Protein AF-A0A940R6U9-F1 (afdb_monomer_lite)

Secondary structure (DSSP, 8-state):
-EEEEE--TT--EEEEEEEE--TT-GGGTS-PEEEEEEE-SS-SS-GGG-EEEEEEEE-----TTPEEEEEEEEEE--SEEEEEEE----SSS---S-EESSS-STTEEEEE-S-GGGGTT-GGGSSEEEETT-TTT-SS--EESEEEEEE---

Foldseek 3Di:
DWFKDFQDAFFQWWWKKKFAFAPQACLVPAHWKKKFKWADPPLPLDCQQTATQWIDTDRDPHHDPDIDMDTIDGTGYHTMMIIDIDDDDPDDPGDGGDFDLVAFQSRPKDADANDCVVCRNGSNPGPDMDTQRPVVPHPRRGHGRMDTGGGHDD

Structure (mmCIF, N/CA/C/O backbone):
data_AF-A0A940R6U9-F1
#
_entry.id   AF-A0A940R6U9-F1
#
loop_
_atom_site.group_PDB
_atom_site.id
_atom_site.type_symbol
_atom_site.label_atom_id
_atom_site.label_alt_id
_atom_site.label_comp_id
_atom_site.label_asym_id
_atom_site.label_entity_id
_atom_site.label_seq_id
_atom_site.pdbx_PDB_ins_code
_atom_site.Cartn_x
_atom_site.Cartn_y
_atom_site.Cartn_z
_atom_site.occupancy
_atom_site.B_iso_or_equiv
_atom_site.auth_seq_id
_atom_site.auth_comp_id
_atom_site.auth_asym_id
_atom_site.auth_atom_id
_atom_site.pdbx_PDB_model_num
ATOM 1 N N . MET A 1 1 ? 3.685 -1.203 -3.894 1.00 91.50 1 MET A N 1
ATOM 2 C CA . MET A 1 1 ? 4.539 -1.563 -2.735 1.00 91.50 1 MET A CA 1
ATOM 3 C C . MET A 1 1 ? 3.822 -1.174 -1.463 1.00 91.50 1 MET A C 1
ATOM 5 O O . MET A 1 1 ? 3.008 -0.258 -1.511 1.00 91.50 1 MET A O 1
ATOM 9 N N . GLY A 1 2 ? 4.123 -1.825 -0.349 1.00 95.69 2 GLY A N 1
ATOM 10 C CA . GLY A 1 2 ? 3.448 -1.544 0.908 1.00 95.69 2 GLY A CA 1
ATOM 11 C C . GLY A 1 2 ? 3.923 -2.425 2.050 1.00 95.69 2 GLY A C 1
ATOM 12 O O . GLY A 1 2 ? 4.811 -3.261 1.873 1.00 95.69 2 GLY A O 1
ATOM 13 N N . ASN A 1 3 ? 3.297 -2.232 3.201 1.00 97.81 3 ASN A N 1
ATOM 14 C CA . ASN A 1 3 ? 3.535 -2.999 4.410 1.00 97.81 3 ASN A CA 1
ATOM 15 C C . ASN A 1 3 ? 2.242 -3.636 4.899 1.00 97.81 3 ASN A C 1
ATOM 17 O O . ASN A 1 3 ? 1.163 -3.054 4.788 1.00 97.81 3 ASN A O 1
ATOM 21 N N . TYR A 1 4 ? 2.395 -4.808 5.492 1.00 98.19 4 TYR A N 1
ATOM 22 C CA . TYR A 1 4 ? 1.365 -5.507 6.225 1.00 98.19 4 TYR A CA 1
ATOM 23 C C . TYR A 1 4 ? 1.353 -5.060 7.692 1.00 98.19 4 TYR A C 1
ATOM 25 O O . TYR A 1 4 ? 2.406 -4.905 8.322 1.00 98.19 4 TYR A O 1
ATOM 33 N N . TYR A 1 5 ? 0.159 -4.893 8.246 1.00 97.56 5 TYR A N 1
ATOM 34 C CA . TYR A 1 5 ? -0.097 -4.478 9.617 1.00 97.56 5 TYR A CA 1
ATOM 35 C C . TYR A 1 5 ? -1.151 -5.377 10.259 1.00 97.56 5 TYR A C 1
ATOM 37 O O . TYR A 1 5 ? -1.964 -5.999 9.584 1.00 97.56 5 TYR A O 1
ATOM 45 N N . LEU A 1 6 ? -1.143 -5.399 11.590 1.00 96.31 6 LEU A N 1
ATOM 46 C CA . LEU A 1 6 ? -2.235 -5.948 12.383 1.00 96.31 6 LEU A CA 1
ATOM 47 C C . LEU A 1 6 ? -2.980 -4.798 13.048 1.00 96.31 6 LEU A C 1
ATOM 49 O O . LEU A 1 6 ? -2.346 -3.950 13.687 1.00 96.31 6 LEU A O 1
ATOM 53 N N . ALA A 1 7 ? -4.303 -4.796 12.936 1.00 94.50 7 ALA A N 1
ATOM 54 C CA . ALA A 1 7 ? -5.171 -3.868 13.637 1.00 94.50 7 ALA A CA 1
ATOM 55 C C . ALA A 1 7 ? -4.890 -3.956 15.141 1.00 94.50 7 ALA A C 1
ATOM 57 O O . ALA A 1 7 ? -4.805 -5.041 15.718 1.00 94.50 7 ALA A O 1
ATOM 58 N N . GLN A 1 8 ? -4.688 -2.800 15.766 1.00 92.25 8 GLN A N 1
ATOM 59 C CA . GLN A 1 8 ? -4.454 -2.694 17.202 1.00 92.25 8 GLN A CA 1
ATOM 60 C C . GLN A 1 8 ? -5.688 -2.082 17.867 1.00 92.25 8 GLN A C 1
ATOM 62 O O . GLN A 1 8 ? -6.321 -1.221 17.248 1.00 92.25 8 GLN A O 1
ATOM 67 N N . PRO A 1 9 ? -5.990 -2.452 19.125 1.00 92.50 9 PRO A N 1
ATOM 68 C CA . PRO A 1 9 ? -7.004 -1.769 19.914 1.00 92.50 9 PRO A CA 1
ATOM 69 C C . PRO A 1 9 ? -6.817 -0.246 19.888 1.00 92.50 9 PRO A C 1
ATOM 71 O O . PRO A 1 9 ? -5.746 0.255 20.238 1.00 92.50 9 PRO A O 1
ATOM 74 N N . GLY A 1 10 ? -7.849 0.489 19.476 1.00 91.50 10 GLY A N 1
ATOM 75 C CA . GLY A 1 10 ? -7.815 1.949 19.352 1.00 91.50 10 GLY A CA 1
ATOM 76 C C . GLY A 1 10 ? -7.262 2.486 18.024 1.00 91.50 10 GLY A C 1
ATOM 77 O O . GLY A 1 10 ? -7.052 3.695 17.903 1.00 91.50 10 GLY A O 1
ATOM 78 N N . GLY A 1 11 ? -7.020 1.619 17.040 1.00 92.62 11 GLY A N 1
ATOM 79 C CA . GLY A 1 11 ? -6.543 1.967 15.699 1.00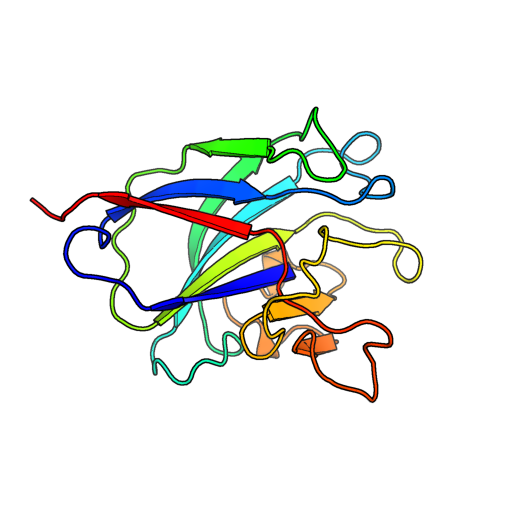 92.62 11 GLY A CA 1
ATOM 80 C C . GLY A 1 11 ? -7.326 1.294 14.571 1.00 92.62 11 GLY A C 1
ATOM 81 O O . GLY A 1 11 ? -6.804 1.173 13.465 1.00 92.62 11 GLY A O 1
ATOM 82 N N . GLU A 1 12 ? -8.545 0.830 14.841 1.00 95.62 12 GLU A N 1
ATOM 83 C CA . GLU A 1 12 ? -9.356 0.038 13.914 1.00 95.62 12 GLU A CA 1
ATOM 84 C C . GLU A 1 12 ? -9.922 0.872 12.759 1.00 95.62 12 GLU A C 1
ATOM 86 O O . GLU A 1 12 ? -10.226 0.326 11.704 1.00 95.62 12 GLU A O 1
ATOM 91 N N . ILE A 1 13 ? -10.057 2.190 12.916 1.00 97.50 13 ILE A N 1
ATOM 92 C CA . ILE A 1 13 ? -10.511 3.078 11.840 1.00 97.50 13 ILE A CA 1
ATOM 93 C C . ILE A 1 13 ? -9.312 3.803 11.241 1.00 97.50 13 ILE A C 1
ATOM 95 O O . ILE A 1 13 ? -8.841 4.792 11.802 1.00 97.50 13 ILE A O 1
ATOM 99 N N . VAL A 1 14 ? -8.826 3.349 10.086 1.00 98.12 14 VAL A N 1
ATOM 100 C CA . VAL A 1 14 ? -7.741 4.018 9.357 1.00 98.12 14 VAL A CA 1
ATOM 101 C C . VAL A 1 14 ? -8.286 5.260 8.658 1.00 98.12 14 VAL A C 1
ATOM 103 O O . VAL A 1 14 ? -9.306 5.216 7.974 1.00 98.12 14 VAL A O 1
ATOM 106 N N . THR A 1 15 ? -7.591 6.382 8.828 1.00 97.75 15 THR A N 1
ATOM 107 C CA . THR A 1 15 ? -7.998 7.693 8.285 1.00 97.75 15 THR A CA 1
ATOM 108 C C . THR A 1 15 ? -6.922 8.345 7.430 1.00 97.75 15 THR A C 1
ATOM 110 O O . THR A 1 15 ? -7.203 9.277 6.681 1.00 97.75 15 THR A O 1
ATOM 113 N N . LYS A 1 16 ? -5.678 7.866 7.520 1.00 98.19 16 LYS A N 1
ATOM 114 C CA . LYS A 1 16 ? -4.543 8.472 6.827 1.00 98.19 16 LYS A CA 1
ATOM 115 C C . LYS A 1 16 ? -3.480 7.449 6.492 1.00 98.19 16 LYS A C 1
ATOM 117 O O . LYS A 1 16 ? -3.142 6.599 7.318 1.00 98.19 16 LYS A O 1
ATOM 122 N N . ILE A 1 17 ? -2.921 7.591 5.298 1.00 98.31 17 ILE A N 1
ATOM 123 C CA . ILE A 1 17 ? -1.777 6.819 4.820 1.00 98.31 17 ILE A CA 1
ATOM 124 C C . ILE A 1 17 ? -0.620 7.788 4.596 1.00 98.31 17 ILE A C 1
ATOM 126 O O . ILE A 1 17 ? -0.801 8.857 4.010 1.00 98.31 17 ILE A O 1
ATOM 130 N N . SER A 1 18 ? 0.573 7.410 5.047 1.00 96.69 18 SER A N 1
ATOM 131 C CA . SER A 1 18 ? 1.797 8.185 4.849 1.00 96.69 18 SER A CA 1
ATOM 132 C C . SER A 1 18 ? 2.888 7.309 4.248 1.00 96.69 18 SER A C 1
ATOM 134 O O . SER A 1 18 ? 3.143 6.214 4.747 1.00 96.69 18 SER A O 1
ATOM 136 N N . ILE A 1 19 ? 3.566 7.791 3.206 1.00 94.12 19 ILE A N 1
ATOM 137 C CA . ILE A 1 19 ? 4.638 7.057 2.518 1.00 94.12 19 ILE A CA 1
ATOM 138 C C . ILE A 1 19 ? 5.808 7.993 2.227 1.00 94.12 19 ILE A C 1
ATOM 140 O O . ILE A 1 19 ? 5.610 9.116 1.763 1.00 94.12 19 ILE A O 1
ATOM 144 N N . ALA A 1 20 ? 7.028 7.519 2.478 1.00 91.94 20 ALA A N 1
ATOM 145 C CA . ALA A 1 20 ? 8.252 8.191 2.060 1.00 91.94 20 ALA A CA 1
ATOM 146 C C . ALA A 1 20 ? 8.733 7.613 0.716 1.00 91.94 20 ALA A C 1
ATOM 148 O O . ALA A 1 20 ? 9.092 6.432 0.608 1.00 91.94 20 ALA A O 1
ATOM 149 N N . PHE A 1 21 ? 8.702 8.433 -0.335 1.00 86.44 21 PHE A N 1
ATOM 150 C CA . PHE A 1 21 ? 9.016 8.007 -1.700 1.00 86.44 21 PHE A CA 1
ATOM 151 C C . PHE A 1 21 ? 10.505 8.163 -2.025 1.00 86.44 21 PHE A C 1
ATOM 153 O O . PHE A 1 21 ? 11.174 9.105 -1.595 1.00 86.44 21 PHE A O 1
ATOM 160 N N . GLY A 1 22 ? 11.044 7.228 -2.813 1.00 78.69 22 GLY A N 1
ATOM 161 C CA . GLY A 1 22 ? 12.409 7.333 -3.323 1.00 78.69 22 GLY A CA 1
ATOM 162 C C . GLY A 1 22 ? 12.581 8.534 -4.268 1.00 78.69 22 GLY A C 1
ATOM 163 O O . GLY A 1 22 ? 11.618 8.952 -4.906 1.00 78.69 22 GLY A O 1
ATOM 164 N N . PRO A 1 23 ? 13.802 9.076 -4.422 1.00 69.50 23 PRO A N 1
ATOM 165 C CA . PRO A 1 23 ? 14.051 10.236 -5.287 1.00 69.50 23 PRO A CA 1
ATOM 166 C C . PRO A 1 23 ? 13.806 9.948 -6.775 1.00 69.50 23 PRO A C 1
ATOM 168 O O . PRO A 1 23 ? 13.635 10.874 -7.559 1.00 69.50 23 PRO A O 1
ATOM 171 N N . THR A 1 24 ? 13.796 8.673 -7.170 1.00 66.12 24 THR A N 1
ATOM 172 C CA . THR A 1 24 ? 13.487 8.236 -8.535 1.00 66.12 24 THR A CA 1
ATOM 173 C C . THR A 1 24 ? 12.015 7.878 -8.718 1.00 66.12 24 THR A C 1
ATOM 175 O O . THR A 1 24 ? 11.654 7.351 -9.760 1.00 66.12 24 THR A O 1
ATOM 178 N N . PHE A 1 25 ? 11.150 8.137 -7.728 1.00 68.50 25 PHE A N 1
ATOM 179 C CA . PHE A 1 25 ? 9.740 7.791 -7.846 1.00 68.50 25 PHE A CA 1
ATOM 180 C C . PHE A 1 25 ? 9.033 8.712 -8.868 1.00 68.50 25 PHE A C 1
ATOM 182 O O . PHE A 1 25 ? 8.941 9.918 -8.626 1.00 68.50 25 PHE A O 1
ATOM 189 N N . PRO A 1 26 ? 8.493 8.194 -9.990 1.00 58.88 26 PRO A N 1
ATOM 190 C CA . PRO A 1 26 ? 8.064 8.982 -11.159 1.00 58.88 26 PRO A CA 1
ATOM 191 C C . PRO A 1 26 ? 6.849 9.896 -10.976 1.00 58.88 26 PRO A C 1
ATOM 193 O O . PRO A 1 26 ? 6.412 10.525 -11.941 1.00 58.88 26 PRO A O 1
ATOM 196 N N . SER A 1 27 ? 6.281 9.987 -9.771 1.00 58.62 27 SER A N 1
ATOM 197 C CA . SER A 1 27 ? 5.014 10.689 -9.510 1.00 58.62 27 SER A CA 1
ATOM 198 C C . SER A 1 27 ? 5.009 12.192 -9.831 1.00 58.62 27 SER A C 1
ATOM 200 O O . SER A 1 27 ? 3.947 12.805 -9.869 1.00 58.62 27 SER A O 1
ATOM 202 N N . LEU A 1 28 ? 6.171 12.787 -10.125 1.00 52.47 28 LEU A N 1
ATOM 203 C CA . LEU A 1 28 ? 6.274 14.171 -10.602 1.00 52.47 28 LEU A CA 1
ATOM 204 C C . LEU A 1 28 ? 6.127 14.309 -12.129 1.00 52.47 28 LEU A C 1
ATOM 206 O O . LEU A 1 28 ? 5.750 15.379 -12.597 1.00 52.47 28 LEU A O 1
ATOM 210 N N . ALA A 1 29 ? 6.402 13.255 -12.906 1.00 56.25 29 ALA A N 1
ATOM 211 C CA . ALA A 1 29 ? 6.357 13.289 -14.372 1.00 56.25 29 ALA A CA 1
ATOM 212 C C . ALA A 1 29 ? 5.136 12.557 -14.960 1.00 56.25 29 ALA A C 1
ATOM 214 O O . ALA A 1 29 ? 4.625 12.971 -15.998 1.00 56.25 29 ALA A O 1
ATOM 215 N N . ASN A 1 30 ? 4.642 11.510 -14.285 1.00 61.72 30 ASN A N 1
ATOM 216 C CA . ASN A 1 30 ? 3.690 10.549 -14.866 1.00 61.72 30 ASN A CA 1
ATOM 217 C C . ASN A 1 30 ? 2.303 10.512 -14.191 1.00 61.72 30 ASN A C 1
ATOM 219 O O . ASN A 1 30 ? 1.510 9.607 -14.458 1.00 61.72 30 ASN A O 1
ATOM 223 N N . GLY A 1 31 ? 1.978 11.504 -13.356 1.00 67.50 31 GLY A N 1
ATOM 224 C CA . GLY A 1 31 ? 0.649 11.657 -12.753 1.00 67.50 31 GLY A CA 1
ATOM 225 C C . GLY A 1 31 ? 0.513 11.076 -11.337 1.00 67.50 31 GLY A C 1
ATOM 226 O O . GLY A 1 31 ? 1.516 10.749 -10.698 1.00 67.50 31 GLY A O 1
ATOM 227 N N . PRO A 1 32 ? -0.724 11.006 -10.812 1.00 83.12 32 PRO A N 1
ATOM 228 C CA . PRO A 1 32 ? -0.971 10.700 -9.411 1.00 83.12 32 PRO A CA 1
ATOM 229 C C . PRO A 1 32 ? -0.582 9.267 -9.044 1.00 83.12 32 PRO A C 1
ATOM 231 O O . PRO A 1 32 ? -0.686 8.326 -9.833 1.00 83.12 32 PRO A O 1
ATOM 234 N N . VAL A 1 33 ? -0.195 9.111 -7.787 1.00 88.19 33 VAL A N 1
ATOM 235 C CA . VAL A 1 33 ? 0.007 7.836 -7.105 1.00 88.19 33 VAL A CA 1
ATOM 236 C C . VAL A 1 33 ? -1.321 7.419 -6.504 1.00 88.19 33 VAL A C 1
ATOM 238 O O . VAL A 1 33 ? -2.019 8.255 -5.933 1.00 88.19 33 VAL A O 1
ATOM 241 N N . THR A 1 34 ? -1.666 6.138 -6.593 1.00 92.75 34 THR A N 1
ATOM 242 C CA . THR A 1 34 ? -2.828 5.619 -5.864 1.00 92.75 34 THR A CA 1
ATOM 243 C C . THR A 1 34 ? -2.357 4.978 -4.570 1.00 92.75 34 THR A C 1
ATOM 245 O O . THR A 1 34 ? -1.486 4.112 -4.590 1.00 92.75 34 THR A O 1
ATOM 248 N N . PHE A 1 35 ? -2.902 5.438 -3.453 1.00 95.69 35 PHE A N 1
ATOM 249 C CA . PHE A 1 35 ? -2.713 4.878 -2.124 1.00 95.69 35 PHE A CA 1
ATOM 250 C C . PHE A 1 35 ? -3.831 3.884 -1.870 1.00 95.69 35 PHE A C 1
ATOM 252 O O . PHE A 1 35 ? -4.986 4.163 -2.192 1.00 95.69 35 PHE A O 1
ATOM 259 N N . TRP A 1 36 ? -3.478 2.745 -1.294 1.00 97.62 36 TRP A N 1
ATOM 260 C CA . TRP A 1 36 ? -4.375 1.617 -1.131 1.00 97.62 36 TRP A CA 1
ATOM 261 C C . TRP A 1 36 ? -4.383 1.141 0.312 1.00 97.62 36 TRP A C 1
ATOM 263 O O . TRP A 1 36 ? -3.331 1.043 0.951 1.00 97.62 36 TRP A O 1
ATOM 273 N N . LEU A 1 37 ? -5.581 0.814 0.781 1.00 98.44 37 LEU A N 1
ATOM 274 C CA . LEU A 1 37 ? -5.830 0.057 1.993 1.00 98.44 37 LEU A CA 1
ATOM 275 C C . LEU A 1 37 ? -6.530 -1.237 1.585 1.00 98.44 37 LEU A C 1
ATOM 277 O O . LEU A 1 37 ? -7.607 -1.186 0.987 1.00 98.44 37 LEU A O 1
ATOM 281 N N . LEU A 1 38 ? -5.896 -2.369 1.870 1.00 98.56 38 LEU A N 1
ATOM 282 C CA . LEU A 1 38 ? -6.392 -3.700 1.544 1.00 98.56 38 LEU A CA 1
ATOM 283 C C . LEU A 1 38 ? -6.650 -4.481 2.830 1.00 98.56 38 LEU A C 1
ATOM 285 O O . LEU A 1 38 ? -5.843 -4.420 3.756 1.00 98.56 38 LEU A O 1
ATOM 289 N N . GLN A 1 39 ? -7.740 -5.236 2.863 1.00 98.31 39 GLN A N 1
ATOM 290 C CA . GLN A 1 39 ? -8.063 -6.169 3.937 1.00 98.31 39 GLN A CA 1
ATOM 291 C C . GLN A 1 39 ? -7.558 -7.559 3.554 1.00 98.31 39 GLN A C 1
ATOM 293 O O . GLN A 1 39 ? -7.855 -8.032 2.458 1.00 98.31 39 GLN A O 1
ATOM 298 N N . ASP A 1 40 ? 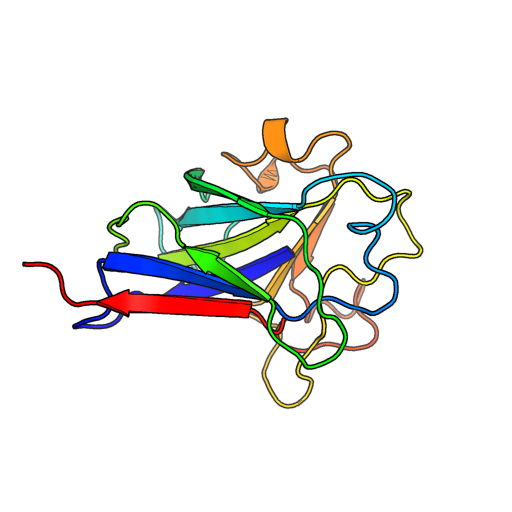-6.812 -8.199 4.450 1.00 98.00 40 ASP A N 1
ATOM 299 C CA . ASP A 1 40 ? -6.458 -9.612 4.321 1.00 98.00 40 ASP A CA 1
ATOM 300 C C . ASP A 1 40 ? -7.551 -10.451 5.019 1.00 98.00 40 ASP A C 1
ATOM 302 O O . ASP A 1 40 ? -7.856 -10.190 6.190 1.00 98.00 40 ASP A O 1
ATOM 306 N N . PRO A 1 41 ? -8.215 -11.383 4.309 1.00 96.62 41 PRO A N 1
ATOM 307 C CA . PRO A 1 41 ? -9.284 -12.198 4.875 1.00 96.62 41 PRO A CA 1
ATOM 308 C C . PRO A 1 41 ? -8.823 -13.356 5.777 1.00 96.62 41 PRO A C 1
ATOM 310 O O . PRO A 1 41 ? -9.657 -13.839 6.546 1.00 96.62 41 PRO A O 1
ATOM 313 N N . ASP A 1 42 ? -7.581 -13.842 5.678 1.00 96.25 42 ASP A N 1
ATOM 314 C CA . ASP A 1 42 ? -7.093 -14.987 6.475 1.00 96.25 42 ASP A CA 1
ATOM 315 C C . ASP A 1 42 ? -5.960 -14.651 7.457 1.00 96.25 42 ASP A C 1
ATOM 317 O O . ASP A 1 42 ? -5.623 -15.476 8.310 1.00 96.25 42 ASP A O 1
ATOM 321 N N . GLU A 1 43 ? -5.498 -13.401 7.436 1.00 95.44 43 GLU A N 1
ATOM 322 C CA . GLU A 1 43 ? -4.625 -12.790 8.439 1.00 95.44 43 GLU A CA 1
ATOM 323 C C . GLU A 1 43 ? -3.244 -13.465 8.560 1.00 95.44 43 GLU A C 1
ATOM 325 O O . GLU A 1 43 ? -2.630 -13.473 9.635 1.00 95.44 43 GLU A O 1
ATOM 330 N N . ASP A 1 44 ? -2.725 -14.025 7.468 1.00 95.44 44 ASP A N 1
ATOM 331 C CA . ASP A 1 44 ? -1.541 -14.892 7.464 1.00 95.44 44 ASP A CA 1
ATOM 332 C C . ASP A 1 44 ? -0.203 -14.150 7.229 1.00 95.44 44 ASP A C 1
ATOM 334 O O . ASP A 1 44 ? 0.858 -14.776 7.129 1.00 95.44 44 ASP A O 1
ATOM 338 N N . PHE A 1 45 ? -0.236 -12.809 7.235 1.00 96.00 45 PHE A N 1
ATOM 339 C CA . PHE A 1 45 ? 0.875 -11.900 6.894 1.00 96.00 45 PHE A CA 1
ATOM 340 C C . PHE A 1 45 ? 1.266 -11.899 5.408 1.00 96.00 45 PHE A C 1
ATOM 342 O O . PHE A 1 45 ? 2.316 -11.344 5.043 1.00 96.00 45 PHE A O 1
ATOM 349 N N . ASP A 1 46 ? 0.420 -12.460 4.548 1.00 96.75 46 ASP A N 1
ATOM 350 C CA . ASP A 1 46 ? 0.600 -12.525 3.112 1.00 96.75 46 ASP A CA 1
ATOM 351 C C . ASP A 1 46 ? -0.514 -11.764 2.374 1.00 96.75 46 ASP A C 1
ATOM 353 O O . ASP A 1 46 ? -1.625 -12.247 2.204 1.00 96.75 46 ASP A O 1
ATOM 357 N N . PRO A 1 47 ? -0.236 -10.571 1.825 1.00 97.44 47 PRO A N 1
ATOM 358 C CA . PRO A 1 47 ? -1.262 -9.761 1.184 1.00 97.44 47 PRO A CA 1
ATOM 359 C C . PRO A 1 47 ? -1.688 -10.295 -0.192 1.00 97.44 47 PRO A C 1
ATOM 361 O O . PRO A 1 47 ? -2.382 -9.587 -0.917 1.00 97.44 47 PRO A O 1
ATOM 364 N N . ARG A 1 48 ? -1.243 -11.483 -0.624 1.00 97.44 48 ARG A N 1
ATOM 365 C CA . ARG A 1 48 ? -1.531 -12.014 -1.966 1.00 97.44 48 ARG A CA 1
ATOM 366 C C . ARG A 1 48 ? -3.015 -12.293 -2.209 1.00 97.44 48 ARG A C 1
ATOM 368 O O . ARG A 1 48 ? -3.433 -12.208 -3.353 1.00 97.44 48 ARG A O 1
ATOM 375 N N . ASN A 1 49 ? -3.798 -12.573 -1.174 1.00 97.00 49 ASN A N 1
ATOM 376 C CA . ASN A 1 49 ? -5.256 -12.752 -1.233 1.00 97.00 49 ASN A CA 1
ATOM 377 C C . ASN A 1 49 ? -6.041 -11.503 -0.760 1.00 97.00 49 ASN A C 1
ATOM 379 O O . ASN A 1 49 ? -7.270 -11.553 -0.661 1.00 97.00 49 ASN A O 1
ATOM 383 N N . ALA A 1 50 ? -5.346 -10.414 -0.411 1.00 98.12 50 ALA A N 1
ATOM 384 C CA . ALA A 1 50 ? -5.959 -9.229 0.174 1.00 98.12 50 ALA A CA 1
ATOM 385 C C . ALA A 1 50 ? -6.702 -8.410 -0.889 1.00 98.12 50 ALA A C 1
ATOM 387 O O . ALA A 1 50 ? -6.270 -8.341 -2.036 1.00 98.12 50 ALA A O 1
ATOM 388 N N . TYR A 1 51 ? -7.783 -7.733 -0.504 1.00 98.12 51 TYR A N 1
ATOM 389 C CA . TYR A 1 51 ? -8.628 -6.968 -1.430 1.00 98.12 51 TYR A CA 1
ATOM 390 C C . TYR A 1 51 ? -8.780 -5.509 -1.010 1.00 98.12 51 TYR A C 1
ATOM 392 O O . TYR A 1 51 ? -8.728 -5.191 0.180 1.00 98.12 51 TYR A O 1
ATOM 400 N N . ALA A 1 52 ? -8.969 -4.597 -1.968 1.00 98.12 52 ALA A N 1
ATOM 401 C CA . ALA A 1 52 ? -9.019 -3.170 -1.675 1.00 98.12 52 ALA A CA 1
ATOM 402 C C . ALA A 1 52 ? -10.320 -2.788 -0.952 1.00 98.12 52 ALA A C 1
ATOM 404 O O . ALA A 1 52 ? -11.426 -3.064 -1.411 1.00 98.12 52 ALA A O 1
ATOM 405 N N . ILE A 1 53 ? -10.185 -2.084 0.172 1.00 98.19 53 ILE A N 1
ATOM 406 C CA . ILE A 1 53 ? -11.306 -1.550 0.966 1.00 98.19 53 ILE A CA 1
ATOM 407 C C . ILE A 1 53 ? -11.341 -0.020 0.974 1.00 98.19 53 ILE A C 1
ATOM 409 O O . ILE A 1 53 ? -12.396 0.569 1.198 1.00 98.19 53 ILE A O 1
ATOM 413 N N . ALA A 1 54 ? -10.217 0.636 0.675 1.00 98.00 54 ALA A N 1
ATOM 414 C CA . ALA A 1 54 ? -10.179 2.064 0.390 1.00 98.00 54 ALA A CA 1
ATOM 415 C C . ALA A 1 54 ? -9.026 2.421 -0.548 1.00 98.00 54 ALA A C 1
ATOM 417 O O . ALA A 1 54 ? -7.980 1.766 -0.575 1.00 98.00 54 ALA A O 1
ATOM 418 N N . SER A 1 55 ? -9.206 3.507 -1.297 1.00 97.19 55 SER A N 1
ATOM 419 C CA . SER A 1 55 ? -8.133 4.109 -2.076 1.00 97.19 55 SER A CA 1
ATOM 420 C C . SER A 1 55 ? -8.297 5.616 -2.201 1.00 97.19 55 SER A C 1
ATOM 422 O O . SER A 1 55 ? -9.401 6.155 -2.114 1.00 97.19 55 SER A O 1
ATOM 424 N N . VAL A 1 56 ? -7.176 6.302 -2.400 1.00 96.38 56 VAL A N 1
ATOM 425 C CA . VAL A 1 56 ? -7.149 7.728 -2.729 1.00 96.38 56 VAL A CA 1
ATOM 426 C C . VAL A 1 56 ? -5.976 8.005 -3.655 1.00 96.38 56 VAL A C 1
ATOM 428 O O . VAL A 1 56 ? -4.930 7.365 -3.561 1.00 96.38 56 VAL A O 1
ATOM 431 N N . GLN A 1 57 ? -6.137 8.963 -4.558 1.00 93.81 57 GLN A N 1
ATOM 432 C CA . GLN A 1 57 ? -5.040 9.443 -5.385 1.00 93.81 57 GLN A CA 1
ATOM 433 C C . GLN A 1 57 ? -4.382 10.669 -4.758 1.00 93.81 57 GLN A C 1
ATOM 435 O O . GLN A 1 57 ? -5.057 11.546 -4.224 1.00 93.81 57 GLN A O 1
ATOM 440 N N . GLY A 1 58 ? -3.059 10.748 -4.859 1.00 90.56 58 GLY A N 1
ATOM 441 C CA . GLY A 1 58 ? -2.286 11.904 -4.426 1.00 90.56 58 GLY A CA 1
ATOM 442 C C . GLY A 1 58 ? -1.060 12.108 -5.302 1.00 90.56 58 GLY A C 1
ATOM 443 O O . GLY A 1 58 ? -0.538 11.159 -5.884 1.00 90.56 58 GLY A O 1
ATOM 444 N N . THR A 1 59 ? -0.590 13.348 -5.382 1.00 88.25 59 THR A N 1
ATOM 445 C CA . THR A 1 59 ? 0.648 13.697 -6.088 1.00 88.25 59 THR A CA 1
ATOM 446 C C . THR A 1 59 ? 1.693 14.096 -5.050 1.00 88.25 59 THR A C 1
ATOM 448 O O . THR A 1 59 ? 1.618 15.211 -4.529 1.00 88.25 59 THR A O 1
ATOM 451 N N . PRO A 1 60 ? 2.638 13.201 -4.707 1.00 85.69 60 PRO A N 1
ATOM 452 C CA . PRO A 1 60 ? 3.701 13.505 -3.763 1.00 85.69 60 PRO A CA 1
ATOM 453 C C . PRO A 1 60 ? 4.503 14.737 -4.182 1.00 85.69 60 PRO A C 1
ATOM 455 O O . PRO A 1 60 ? 4.933 14.857 -5.327 1.00 85.69 60 PRO A O 1
ATOM 458 N N . ASN A 1 61 ? 4.724 15.643 -3.235 1.00 81.94 61 ASN A N 1
ATOM 459 C CA . ASN A 1 61 ? 5.553 16.842 -3.393 1.00 81.94 61 ASN A CA 1
ATOM 460 C C . ASN A 1 61 ? 6.822 16.811 -2.522 1.00 81.94 61 ASN A C 1
ATOM 462 O O . ASN A 1 61 ? 7.604 17.758 -2.543 1.00 81.94 61 ASN A O 1
ATOM 466 N N . VAL A 1 62 ? 7.013 15.729 -1.768 1.00 79.81 62 VAL A N 1
ATOM 467 C CA . VAL A 1 62 ? 8.163 15.464 -0.898 1.00 79.81 62 VAL A CA 1
ATOM 468 C C . VAL A 1 62 ? 8.759 14.103 -1.251 1.00 79.81 62 VAL A C 1
ATOM 470 O O . VAL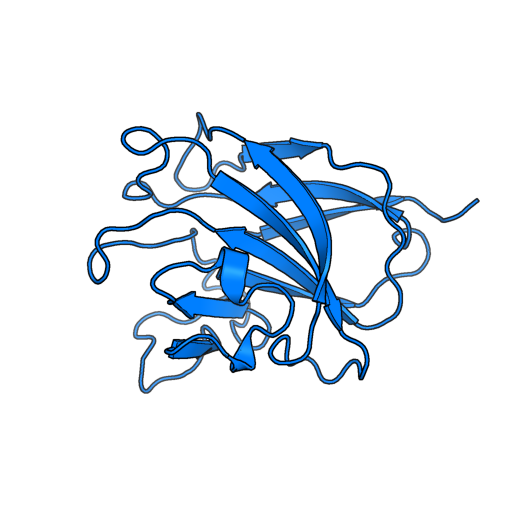 A 1 62 ? 8.077 13.242 -1.813 1.00 79.81 62 VAL A O 1
ATOM 473 N N . PHE A 1 63 ? 10.045 13.916 -0.965 1.00 78.88 63 PHE A N 1
ATOM 474 C CA . PHE A 1 63 ? 10.803 12.720 -1.337 1.00 78.88 63 PHE A CA 1
ATOM 475 C C . PHE A 1 63 ? 11.928 12.448 -0.333 1.00 78.88 63 PHE A C 1
ATOM 477 O O . PHE A 1 63 ? 12.173 13.234 0.580 1.00 78.88 63 PHE A O 1
ATOM 484 N N . ASN A 1 64 ? 12.643 11.337 -0.527 1.00 82.50 64 ASN A N 1
ATOM 485 C CA . ASN A 1 64 ? 13.601 10.793 0.434 1.00 82.50 64 ASN A CA 1
ATOM 486 C C . ASN A 1 64 ? 12.901 10.380 1.731 1.00 82.50 64 ASN A C 1
ATOM 488 O O . ASN A 1 64 ? 11.874 9.719 1.673 1.00 82.50 64 ASN A O 1
ATOM 492 N N . ASP A 1 65 ? 13.479 10.712 2.881 1.00 85.56 65 ASP A N 1
ATOM 493 C CA . ASP A 1 65 ? 13.022 10.261 4.198 1.00 85.56 65 ASP A CA 1
ATOM 494 C C . ASP A 1 65 ? 11.837 11.082 4.738 1.00 85.56 65 ASP A C 1
ATOM 496 O O . ASP A 1 65 ? 11.425 10.917 5.886 1.00 85.56 65 ASP A O 1
ATOM 500 N N . GLU A 1 66 ? 11.279 11.969 3.911 1.00 89.81 66 GLU A N 1
ATOM 501 C CA . GLU A 1 66 ? 10.100 12.759 4.233 1.00 89.81 66 GLU A CA 1
ATOM 502 C C . GLU A 1 66 ? 8.820 12.036 3.798 1.00 89.81 66 GLU A C 1
ATOM 504 O O . GLU A 1 66 ? 8.684 11.574 2.663 1.00 89.81 66 GLU A O 1
ATOM 509 N N . PHE A 1 67 ? 7.862 11.942 4.720 1.00 93.12 67 PHE A N 1
ATOM 510 C CA . PHE A 1 67 ? 6.578 11.300 4.473 1.00 93.12 67 PHE A CA 1
ATOM 511 C C . PHE A 1 67 ? 5.614 12.252 3.767 1.00 93.12 67 PHE A C 1
ATOM 513 O O . PHE A 1 67 ? 5.199 13.262 4.335 1.00 93.12 67 PHE A O 1
ATOM 520 N N . PHE A 1 68 ? 5.149 11.862 2.585 1.00 92.56 68 PHE A N 1
ATOM 521 C CA . PHE A 1 68 ? 3.937 12.424 2.002 1.00 92.56 68 PHE A CA 1
ATOM 522 C C . PHE A 1 68 ? 2.720 11.720 2.604 1.00 92.56 68 PHE A C 1
ATOM 524 O O . PHE A 1 68 ? 2.724 10.497 2.741 1.00 92.56 68 PHE A O 1
ATOM 531 N N . SER A 1 69 ? 1.683 12.473 2.969 1.00 95.81 69 SER A N 1
ATOM 532 C CA . SER A 1 69 ? 0.481 11.921 3.602 1.00 95.81 69 SER A CA 1
ATOM 533 C C . SER A 1 69 ? -0.775 12.285 2.830 1.00 95.81 69 SER A C 1
ATOM 535 O O . SER A 1 69 ? -0.895 13.402 2.332 1.00 95.81 69 SER A O 1
ATOM 537 N N . VAL A 1 70 ? -1.724 11.357 2.803 1.00 96.12 70 VAL A N 1
ATOM 538 C CA . VAL A 1 70 ? -3.062 11.546 2.241 1.00 96.12 70 VAL A CA 1
ATOM 539 C C . VAL A 1 70 ? -4.109 11.123 3.260 1.00 96.12 70 VAL A C 1
ATOM 541 O O . VAL A 1 70 ? -3.943 10.110 3.947 1.00 96.12 70 VAL A O 1
ATOM 544 N N . ASP A 1 71 ? -5.184 11.898 3.356 1.00 98.00 71 ASP A N 1
ATOM 545 C CA . ASP A 1 71 ? -6.378 11.472 4.078 1.00 98.00 71 ASP A CA 1
ATOM 546 C C . ASP A 1 71 ? -7.157 10.476 3.203 1.00 98.00 71 ASP A C 1
ATOM 548 O O . ASP A 1 71 ? -7.269 10.654 1.988 1.00 98.00 71 ASP A O 1
ATOM 552 N N . ILE A 1 72 ? -7.691 9.427 3.823 1.00 97.31 72 ILE A N 1
ATOM 553 C CA . ILE A 1 72 ? -8.612 8.473 3.194 1.00 97.31 72 ILE A CA 1
ATOM 554 C C . ILE A 1 72 ? -9.981 8.570 3.875 1.00 97.31 72 ILE A C 1
ATOM 556 O O . ILE A 1 72 ? -10.056 9.016 5.026 1.00 97.31 72 ILE A O 1
ATOM 560 N N . PRO A 1 73 ? -11.076 8.141 3.219 1.00 96.44 73 PRO A N 1
ATOM 561 C CA . PRO A 1 73 ? -12.335 7.929 3.924 1.00 96.44 73 PRO A CA 1
ATOM 562 C C . PRO A 1 73 ? -12.097 7.062 5.174 1.00 96.44 73 PRO A C 1
ATOM 564 O O . PRO A 1 73 ? -11.375 6.068 5.063 1.00 96.44 73 PRO A O 1
ATOM 567 N N . PRO A 1 74 ? -12.660 7.409 6.349 1.00 97.38 74 PRO A N 1
ATOM 568 C CA . PRO A 1 74 ? -12.533 6.583 7.545 1.00 97.38 74 PRO A CA 1
ATOM 569 C C . PRO A 1 74 ? -12.965 5.149 7.243 1.00 97.38 74 PRO A C 1
ATOM 571 O O . PRO A 1 74 ? -14.124 4.906 6.910 1.00 97.38 74 PRO A O 1
ATOM 574 N N . THR A 1 75 ? -12.018 4.218 7.313 1.00 98.00 75 THR A N 1
ATOM 575 C CA . THR A 1 75 ? -12.220 2.841 6.857 1.00 98.00 75 THR A CA 1
ATOM 576 C C . THR A 1 75 ? -11.882 1.883 7.980 1.00 98.00 75 THR A C 1
ATOM 578 O O . THR A 1 75 ? -10.806 1.962 8.572 1.00 98.00 75 THR A O 1
ATOM 581 N N . TRP A 1 76 ? -12.819 0.989 8.279 1.00 96.81 76 TRP A N 1
ATOM 582 C CA . TRP A 1 76 ? -12.625 -0.031 9.296 1.00 96.81 76 TRP A CA 1
ATOM 583 C C . TRP A 1 76 ? -11.710 -1.137 8.766 1.00 96.81 76 TRP A C 1
ATOM 585 O O . TRP A 1 76 ? -11.945 -1.662 7.680 1.00 96.81 76 TRP A O 1
ATOM 595 N N . VAL A 1 77 ? -10.686 -1.480 9.543 1.00 96.50 77 VAL A N 1
ATOM 596 C CA . VAL A 1 77 ? -9.844 -2.664 9.361 1.00 96.50 77 VAL A CA 1
ATOM 597 C C . VAL A 1 77 ? -10.040 -3.616 10.533 1.00 96.50 77 VAL A C 1
ATOM 599 O O . VAL A 1 77 ? -10.256 -3.190 11.671 1.00 96.50 77 VAL A O 1
ATOM 602 N N . HIS A 1 78 ? -9.925 -4.910 10.271 1.00 93.56 78 HIS A N 1
ATOM 603 C CA . HIS A 1 78 ? -9.915 -5.941 11.304 1.00 93.56 78 HIS A CA 1
ATOM 604 C C . HIS A 1 78 ? -8.753 -6.899 11.064 1.00 93.56 78 HIS A C 1
ATOM 606 O O . HIS A 1 78 ? -8.374 -7.124 9.922 1.00 93.56 78 HIS A O 1
ATOM 612 N N . GLY A 1 79 ? -8.166 -7.444 12.132 1.00 94.31 79 GLY A N 1
ATOM 613 C CA . GLY A 1 79 ? -7.086 -8.422 11.995 1.00 94.31 79 GLY A CA 1
ATOM 614 C C . GLY A 1 79 ? -5.926 -7.926 11.129 1.00 94.31 79 GLY A C 1
ATOM 615 O O . GLY A 1 79 ? -5.298 -6.918 11.454 1.00 94.31 79 GLY A O 1
ATOM 616 N N . GLY A 1 80 ? -5.653 -8.633 10.035 1.00 96.94 80 GLY A N 1
ATOM 617 C CA . GLY A 1 80 ? -4.616 -8.343 9.050 1.00 96.94 80 GLY A CA 1
ATOM 618 C C . GLY A 1 80 ? -5.006 -7.348 7.962 1.00 96.94 80 GLY A C 1
ATOM 619 O O . GLY A 1 80 ? -6.056 -7.474 7.346 1.00 96.94 80 GLY A O 1
ATOM 620 N N . PHE A 1 81 ? -4.151 -6.371 7.660 1.00 98.25 81 PHE A N 1
ATOM 621 C CA . PHE A 1 81 ? -4.386 -5.463 6.535 1.00 98.25 81 PHE A CA 1
ATOM 622 C C . PHE A 1 81 ? -3.085 -4.994 5.887 1.00 98.25 81 PHE A C 1
ATOM 624 O O . PHE A 1 81 ? -2.035 -4.901 6.524 1.00 98.25 81 PHE A O 1
ATOM 631 N N . PHE A 1 82 ? -3.155 -4.652 4.605 1.00 98.38 82 PHE A N 1
ATOM 632 C CA . PHE A 1 82 ? -2.021 -4.186 3.821 1.00 98.38 82 PHE A CA 1
ATOM 633 C C . PHE A 1 82 ? -2.217 -2.740 3.376 1.00 98.38 82 PHE A C 1
ATOM 635 O O . PHE A 1 82 ? -3.278 -2.345 2.899 1.00 98.38 82 PHE A O 1
ATOM 642 N N . VAL A 1 83 ? -1.172 -1.932 3.528 1.00 98.25 83 VAL A N 1
ATOM 643 C CA . VAL A 1 83 ? -1.193 -0.504 3.199 1.00 98.25 83 VAL A CA 1
ATOM 644 C C . VAL A 1 83 ? -0.060 -0.218 2.251 1.00 98.25 83 VAL A C 1
ATOM 646 O O . VAL A 1 83 ? 1.089 -0.578 2.511 1.00 98.25 83 VAL A O 1
ATOM 649 N N . GLY A 1 84 ? -0.352 0.482 1.167 1.00 95.62 84 GLY A N 1
ATOM 650 C CA . GLY A 1 84 ? 0.668 0.758 0.180 1.00 95.62 84 GLY A CA 1
ATOM 651 C C . GLY A 1 84 ? 0.293 1.837 -0.805 1.00 95.62 84 GLY A C 1
ATOM 652 O O . GLY A 1 84 ? -0.704 2.541 -0.668 1.00 95.62 84 GLY A O 1
ATOM 653 N N . ALA A 1 85 ? 1.127 1.946 -1.826 1.00 92.88 85 ALA A N 1
ATOM 654 C CA . ALA A 1 85 ? 0.855 2.769 -2.981 1.00 92.88 85 ALA A CA 1
ATOM 655 C C . ALA A 1 85 ? 1.267 2.067 -4.271 1.00 92.88 85 ALA A C 1
ATOM 657 O O . ALA A 1 85 ? 2.042 1.102 -4.284 1.00 92.88 85 ALA A O 1
ATOM 658 N N . SER A 1 86 ? 0.737 2.575 -5.373 1.00 89.69 86 SER A N 1
ATOM 659 C CA . SER A 1 86 ? 1.116 2.184 -6.714 1.00 89.69 86 SER A CA 1
ATOM 660 C C . SER A 1 86 ? 1.227 3.398 -7.631 1.00 89.69 86 SER A C 1
ATOM 662 O O . SER A 1 86 ? 0.525 4.398 -7.478 1.00 89.69 86 SER A O 1
ATOM 664 N N . ALA A 1 87 ? 2.143 3.304 -8.588 1.00 84.31 87 ALA A N 1
ATOM 665 C CA . ALA A 1 87 ? 2.353 4.290 -9.635 1.00 84.31 87 ALA A CA 1
ATOM 666 C C . ALA A 1 87 ? 2.660 3.560 -10.945 1.00 84.31 87 ALA A C 1
ATOM 668 O O . ALA A 1 87 ? 3.066 2.395 -10.930 1.00 84.31 87 ALA A O 1
ATOM 669 N N . LYS A 1 88 ? 2.482 4.253 -12.071 1.00 78.31 88 LYS A N 1
ATOM 670 C CA . LYS A 1 88 ? 2.958 3.771 -13.369 1.00 78.31 88 LYS A CA 1
ATOM 671 C C . LYS A 1 88 ? 4.453 4.057 -13.476 1.00 78.31 88 LYS A C 1
ATOM 673 O O . LYS A 1 88 ? 4.876 5.208 -13.374 1.00 78.31 88 LYS A O 1
ATOM 678 N N . LEU A 1 89 ? 5.222 2.989 -13.621 1.00 72.00 89 LEU A N 1
ATOM 679 C CA . LEU A 1 89 ? 6.680 2.969 -13.620 1.00 72.00 89 LEU A CA 1
ATOM 680 C C . LEU A 1 89 ? 7.145 2.356 -14.945 1.00 72.00 89 LEU A C 1
ATOM 682 O O . LEU A 1 89 ? 6.506 1.414 -15.416 1.00 72.00 89 LEU A O 1
ATOM 686 N N . ASP A 1 90 ? 8.255 2.834 -15.510 1.00 61.16 90 ASP A N 1
ATOM 687 C CA . ASP A 1 90 ? 8.837 2.236 -16.727 1.00 61.16 90 ASP A CA 1
ATOM 688 C C . ASP A 1 90 ? 9.522 0.881 -16.436 1.00 61.16 90 ASP A C 1
ATOM 690 O O . ASP A 1 90 ? 9.888 0.148 -17.354 1.00 61.16 90 ASP A O 1
ATOM 694 N N . GLY A 1 91 ? 9.611 0.498 -15.155 1.00 55.09 91 GLY A N 1
ATOM 695 C CA . GLY A 1 91 ? 10.061 -0.815 -14.698 1.00 55.09 91 GLY A CA 1
ATOM 696 C C . GLY A 1 91 ? 11.588 -0.943 -14.655 1.00 55.09 91 GLY A C 1
ATOM 697 O O . GLY A 1 91 ? 12.313 -0.437 -15.503 1.00 55.09 91 GLY A O 1
ATOM 698 N N . GLY A 1 92 ? 12.114 -1.630 -13.635 1.00 56.50 92 GLY A N 1
ATOM 699 C CA . GLY A 1 92 ? 13.538 -1.998 -13.544 1.00 56.50 92 GLY A CA 1
ATOM 700 C C . GLY A 1 92 ? 14.517 -0.909 -13.071 1.00 56.50 92 GLY A C 1
ATOM 701 O O . GLY A 1 92 ? 15.617 -1.257 -12.647 1.00 56.50 92 GLY A O 1
ATOM 702 N N . ALA A 1 93 ? 14.135 0.372 -13.069 1.00 58.75 93 ALA A N 1
ATOM 703 C CA . ALA A 1 93 ? 14.958 1.479 -12.549 1.00 58.75 93 ALA A CA 1
ATOM 704 C C . ALA A 1 93 ? 14.419 2.104 -11.244 1.00 58.75 93 ALA A C 1
ATOM 706 O O . ALA A 1 93 ? 15.123 2.856 -10.560 1.00 58.75 93 ALA A O 1
ATOM 707 N N . ASP A 1 94 ? 13.178 1.785 -10.879 1.00 63.09 94 ASP A N 1
ATOM 708 C CA . ASP A 1 94 ? 12.432 2.531 -9.873 1.00 63.09 94 ASP A CA 1
ATOM 709 C C . ASP A 1 94 ? 12.531 1.907 -8.481 1.00 63.09 94 ASP A C 1
ATOM 711 O O . ASP A 1 94 ? 12.429 0.693 -8.295 1.00 63.09 94 ASP A O 1
ATOM 715 N N . LYS A 1 95 ? 12.709 2.767 -7.475 1.00 66.50 95 LYS A N 1
ATOM 716 C CA . LYS A 1 95 ? 12.665 2.393 -6.058 1.00 66.50 95 LYS A CA 1
ATOM 717 C C . LYS A 1 95 ? 11.347 2.902 -5.492 1.00 66.50 95 LYS A C 1
ATOM 719 O O . LYS A 1 95 ? 11.249 4.094 -5.193 1.00 66.50 95 LYS A O 1
ATOM 724 N N . PRO A 1 96 ? 10.324 2.039 -5.391 1.00 65.75 96 PRO A N 1
ATOM 725 C CA . PRO A 1 96 ? 8.958 2.505 -5.252 1.00 65.75 96 PRO A CA 1
ATOM 726 C C . PRO A 1 96 ? 8.702 3.218 -3.911 1.00 65.75 96 PRO A C 1
ATOM 728 O O . PRO A 1 96 ? 7.941 4.176 -3.865 1.00 65.75 96 PRO A O 1
ATOM 731 N N . ALA A 1 97 ? 9.412 2.844 -2.843 1.00 75.19 97 ALA A N 1
ATOM 732 C CA . ALA A 1 97 ? 9.451 3.584 -1.580 1.00 75.19 97 ALA A CA 1
ATOM 733 C C . ALA A 1 97 ? 10.853 3.530 -0.957 1.00 75.19 97 ALA A C 1
ATOM 735 O O . ALA A 1 97 ? 11.675 2.677 -1.313 1.00 75.19 97 ALA A O 1
ATOM 736 N N . ARG A 1 98 ? 11.128 4.436 -0.012 1.00 86.94 98 ARG A N 1
ATOM 737 C CA . ARG A 1 98 ? 12.303 4.316 0.856 1.00 86.94 98 ARG A CA 1
ATOM 738 C C . ARG A 1 98 ? 12.170 3.088 1.745 1.00 86.94 98 ARG A C 1
ATOM 740 O O . ARG A 1 98 ? 11.069 2.699 2.130 1.00 86.94 98 ARG A O 1
ATOM 747 N N . VAL A 1 99 ? 13.316 2.496 2.051 1.00 89.38 99 VAL A N 1
ATOM 748 C CA . VAL A 1 99 ? 13.424 1.309 2.891 1.00 89.38 99 VAL A CA 1
ATOM 749 C C . VAL A 1 99 ? 14.137 1.706 4.174 1.00 89.38 99 VAL A C 1
ATOM 751 O O . VAL A 1 99 ? 15.246 2.240 4.116 1.00 89.38 99 VAL A O 1
ATOM 754 N N . ASP A 1 100 ? 13.498 1.440 5.305 1.00 91.88 100 ASP A N 1
ATOM 755 C CA . ASP A 1 100 ? 14.142 1.405 6.607 1.00 91.88 100 ASP A CA 1
ATOM 756 C C . ASP A 1 100 ? 14.846 0.054 6.759 1.00 91.88 100 ASP A C 1
ATOM 758 O O . ASP A 1 100 ? 14.217 -1.004 6.754 1.00 91.88 100 ASP A O 1
ATOM 762 N N . ARG A 1 101 ? 16.173 0.098 6.850 1.00 90.75 101 ARG A N 1
ATOM 763 C CA . ARG A 1 101 ? 17.020 -1.096 6.904 1.00 90.75 101 ARG A CA 1
ATOM 764 C C . ARG A 1 101 ? 17.241 -1.621 8.318 1.00 90.75 101 ARG A C 1
ATOM 766 O O . ARG A 1 101 ? 17.777 -2.718 8.454 1.00 90.75 101 ARG A O 1
ATOM 773 N N . ASP A 1 102 ? 16.829 -0.865 9.330 1.00 93.94 102 ASP A N 1
ATOM 774 C CA . ASP A 1 102 ? 16.899 -1.284 10.729 1.00 93.94 102 ASP A CA 1
ATOM 775 C C . ASP A 1 102 ? 15.637 -2.067 11.142 1.00 93.94 102 ASP A C 1
ATOM 777 O O . ASP A 1 102 ? 15.610 -2.706 12.194 1.00 93.94 102 ASP A O 1
ATOM 781 N N . THR A 1 103 ? 14.614 -2.078 10.279 1.00 93.19 103 THR A N 1
ATOM 782 C CA . THR A 1 103 ? 13.370 -2.834 10.453 1.00 93.19 103 THR A CA 1
ATOM 783 C C . THR A 1 103 ? 13.295 -4.004 9.462 1.00 93.19 103 THR A C 1
ATOM 785 O O . THR A 1 103 ? 13.675 -3.873 8.299 1.00 93.19 103 THR A O 1
ATOM 788 N N . SER A 1 104 ? 12.782 -5.158 9.910 1.00 93.12 104 SER A N 1
ATOM 789 C CA . SER A 1 104 ? 12.596 -6.357 9.073 1.00 93.12 104 SER A CA 1
ATOM 790 C C . SER A 1 104 ? 11.695 -6.089 7.861 1.00 93.12 104 SER A C 1
ATOM 792 O O . SER A 1 104 ? 10.659 -5.439 7.981 1.00 93.12 104 SER A O 1
ATOM 794 N N . GLY A 1 105 ? 12.076 -6.624 6.697 1.00 94.00 105 GLY A N 1
ATOM 795 C CA . GLY A 1 105 ? 11.284 -6.568 5.462 1.00 94.00 105 GLY A CA 1
ATOM 796 C C . GLY A 1 105 ? 10.271 -7.705 5.299 1.00 94.00 105 GLY A C 1
ATOM 797 O O . GLY A 1 105 ? 9.638 -7.792 4.250 1.00 94.00 105 GLY A O 1
ATOM 798 N N . ASP A 1 106 ? 10.115 -8.567 6.307 1.00 95.56 106 ASP A N 1
ATOM 799 C CA . ASP A 1 106 ? 9.247 -9.758 6.286 1.00 95.56 106 ASP A CA 1
ATOM 800 C C . ASP A 1 106 ? 7.749 -9.454 6.121 1.00 95.56 106 ASP A C 1
ATOM 802 O O . ASP A 1 106 ? 6.990 -10.309 5.667 1.00 95.56 106 ASP A O 1
ATOM 806 N N . LYS A 1 107 ? 7.338 -8.225 6.447 1.00 96.81 107 LYS A N 1
ATOM 807 C CA . LYS A 1 107 ? 5.977 -7.690 6.279 1.00 96.81 107 LYS A CA 1
ATOM 808 C C . LYS A 1 107 ? 5.875 -6.666 5.156 1.00 96.81 107 LYS A C 1
ATOM 810 O O . LYS A 1 107 ? 4.828 -6.051 4.972 1.00 96.81 107 LYS A O 1
ATOM 815 N N . SER A 1 108 ? 6.947 -6.444 4.411 1.00 96.75 108 SER A N 1
ATOM 816 C CA . SER A 1 108 ? 6.975 -5.491 3.309 1.00 96.75 108 SER A CA 1
ATOM 817 C C . SER A 1 108 ? 6.897 -6.226 1.990 1.00 96.75 108 SER A C 1
ATOM 819 O O . SER A 1 108 ? 7.644 -7.167 1.756 1.00 96.75 108 SER A O 1
ATOM 821 N N . TRP A 1 109 ? 6.021 -5.772 1.102 1.00 96.00 109 TRP A N 1
ATOM 822 C CA . TRP A 1 109 ? 5.751 -6.445 -0.162 1.00 96.00 109 TRP A CA 1
ATOM 823 C C . TRP A 1 109 ? 5.750 -5.462 -1.323 1.00 96.00 109 TRP A C 1
ATOM 825 O O . TRP A 1 109 ? 5.360 -4.292 -1.202 1.00 96.00 109 TRP A O 1
ATOM 835 N N . PHE A 1 110 ? 6.172 -5.937 -2.488 1.00 92.88 110 PHE A N 1
ATOM 836 C CA . PHE A 1 110 ? 6.021 -5.200 -3.731 1.00 92.88 110 PHE A CA 1
ATOM 837 C C . PHE A 1 110 ? 5.570 -6.116 -4.858 1.00 92.88 110 PHE A C 1
ATOM 839 O O . PHE A 1 110 ? 5.960 -7.278 -4.943 1.00 92.88 110 PHE A O 1
ATOM 846 N N . PHE A 1 111 ? 4.736 -5.536 -5.713 1.00 92.75 111 PHE A N 1
ATOM 847 C CA . PHE A 1 111 ? 4.071 -6.191 -6.823 1.00 92.75 111 PHE A CA 1
ATOM 848 C C . PHE A 1 111 ? 4.312 -5.373 -8.087 1.00 92.75 111 PHE A C 1
ATOM 850 O O . PHE A 1 111 ? 4.316 -4.138 -8.028 1.00 92.75 111 PHE A O 1
ATOM 857 N N . TYR A 1 112 ? 4.491 -6.058 -9.212 1.00 89.62 112 TYR A N 1
ATOM 858 C CA . TYR A 1 112 ? 4.535 -5.459 -10.538 1.00 89.62 112 TYR A CA 1
ATOM 859 C C . TYR A 1 112 ? 3.494 -6.122 -11.431 1.00 89.62 112 TYR A C 1
ATOM 861 O O . TYR A 1 112 ? 3.462 -7.344 -11.578 1.00 89.62 112 TYR A O 1
ATOM 869 N N . ALA A 1 113 ? 2.679 -5.285 -12.063 1.00 89.50 113 ALA A N 1
ATOM 870 C CA . ALA A 1 113 ? 1.725 -5.665 -13.088 1.00 89.50 113 ALA A CA 1
ATOM 871 C C . ALA A 1 113 ? 1.651 -4.552 -14.146 1.00 89.50 113 ALA A C 1
ATOM 873 O O . ALA A 1 113 ? 1.888 -3.390 -13.801 1.00 89.50 113 ALA A O 1
ATOM 874 N N . PRO A 1 114 ? 1.311 -4.870 -15.411 1.00 86.62 114 PRO A N 1
ATOM 875 C CA . PRO A 1 114 ? 1.068 -3.857 -16.441 1.00 86.62 114 PRO A CA 1
ATOM 876 C C . PRO A 1 114 ? -0.003 -2.840 -16.027 1.00 86.62 114 PRO A C 1
ATOM 878 O O . PRO A 1 114 ? 0.117 -1.652 -16.319 1.00 86.62 114 PRO A O 1
ATOM 881 N N . ASP A 1 115 ? -1.024 -3.315 -15.312 1.00 87.31 115 ASP A N 1
ATOM 882 C CA . ASP A 1 115 ? -2.010 -2.489 -14.630 1.00 87.31 115 ASP A CA 1
ATOM 883 C C . ASP A 1 115 ? -2.295 -3.070 -13.245 1.00 87.31 115 ASP A C 1
ATOM 885 O O . ASP A 1 115 ? -3.005 -4.061 -13.099 1.00 87.31 115 ASP A O 1
ATOM 889 N N . ILE A 1 116 ? -1.716 -2.450 -12.219 1.00 88.62 116 ILE A N 1
ATOM 890 C CA . ILE A 1 116 ? -1.903 -2.870 -10.829 1.00 88.62 116 ILE A CA 1
ATOM 891 C C . ILE A 1 116 ? -3.350 -2.700 -10.357 1.00 88.62 116 ILE A C 1
ATOM 893 O O . ILE A 1 116 ? -3.782 -3.442 -9.486 1.00 88.62 116 ILE A O 1
ATOM 897 N N . ALA A 1 117 ? -4.106 -1.749 -10.922 1.00 88.38 117 ALA A N 1
ATOM 898 C CA . ALA A 1 117 ? -5.496 -1.537 -10.532 1.00 88.38 117 ALA A CA 1
ATOM 899 C C . ALA A 1 117 ? -6.377 -2.717 -10.964 1.00 88.38 117 ALA A C 1
ATOM 901 O O . ALA A 1 117 ? -7.357 -3.020 -10.297 1.00 88.38 117 ALA A O 1
ATOM 902 N N . ALA A 1 118 ? -5.996 -3.423 -12.034 1.00 92.19 118 ALA A N 1
ATOM 903 C CA . ALA A 1 118 ? -6.688 -4.622 -12.496 1.00 92.19 118 ALA A CA 1
ATOM 904 C C . ALA A 1 118 ? -6.430 -5.862 -11.618 1.00 92.19 118 ALA A C 1
ATOM 906 O O . ALA A 1 118 ? -7.157 -6.843 -11.738 1.00 92.19 118 ALA A O 1
ATOM 907 N N . THR A 1 119 ? -5.408 -5.834 -10.755 1.00 94.06 119 THR A N 1
ATOM 908 C CA . THR A 1 119 ? -5.033 -6.949 -9.866 1.00 94.06 119 THR A CA 1
ATOM 909 C C . THR A 1 119 ? -5.046 -6.547 -8.391 1.00 94.06 119 THR A C 1
ATOM 911 O O . THR A 1 119 ? -4.482 -7.252 -7.565 1.00 94.06 119 THR A O 1
ATOM 914 N N . ILE A 1 120 ? -5.596 -5.383 -8.032 1.00 95.50 120 ILE A N 1
ATOM 915 C CA . ILE A 1 120 ? -5.482 -4.873 -6.657 1.00 95.50 120 ILE A CA 1
ATOM 916 C C . ILE A 1 120 ? -6.351 -5.649 -5.663 1.00 95.50 120 ILE A C 1
ATOM 918 O O . ILE A 1 120 ? -6.016 -5.699 -4.485 1.00 95.50 120 ILE A O 1
ATOM 922 N N . ASP A 1 121 ? -7.423 -6.274 -6.153 1.00 97.00 121 ASP A N 1
ATOM 923 C CA . ASP A 1 121 ? -8.313 -7.132 -5.364 1.00 97.00 121 ASP A CA 1
ATOM 924 C C . ASP A 1 121 ? -7.838 -8.594 -5.279 1.00 97.00 121 ASP A C 1
ATOM 926 O O . ASP A 1 121 ? 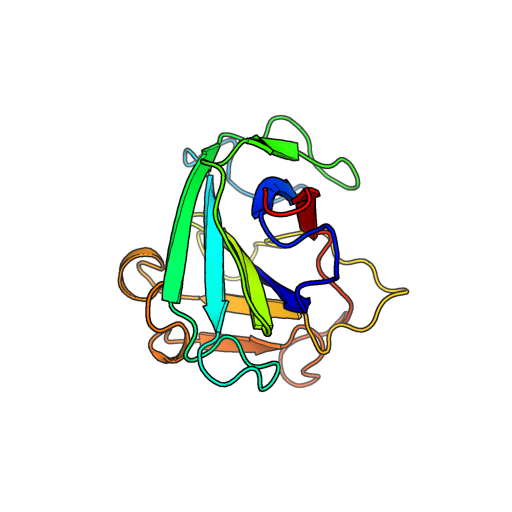-8.481 -9.416 -4.633 1.00 97.00 121 ASP A O 1
ATOM 930 N N . ASP A 1 122 ? -6.731 -8.917 -5.953 1.00 96.56 122 ASP A N 1
ATOM 931 C CA . ASP A 1 122 ? -6.028 -10.201 -5.885 1.00 96.56 122 ASP A CA 1
ATOM 932 C C . ASP A 1 122 ? -4.545 -9.977 -6.243 1.00 96.56 122 ASP A C 1
ATOM 934 O O . ASP A 1 122 ? -4.136 -10.177 -7.396 1.00 96.56 122 ASP A O 1
ATOM 938 N N . PRO A 1 123 ? -3.706 -9.502 -5.300 1.00 96.25 123 PRO A N 1
ATOM 939 C CA . PRO A 1 123 ? -2.299 -9.235 -5.579 1.00 96.25 123 PRO A CA 1
ATOM 940 C C . PRO A 1 123 ? -1.511 -10.472 -6.035 1.00 96.25 123 PRO A C 1
ATOM 942 O O . PRO A 1 123 ? -0.454 -10.313 -6.651 1.00 96.25 123 PRO A O 1
ATOM 945 N N . ALA A 1 124 ? -2.009 -11.695 -5.806 1.00 96.81 124 ALA A N 1
ATOM 946 C CA . ALA A 1 124 ? -1.434 -12.917 -6.369 1.00 96.81 124 ALA A CA 1
ATOM 947 C C . ALA A 1 124 ? -1.534 -12.968 -7.902 1.00 96.81 124 ALA A C 1
ATOM 949 O O . ALA A 1 124 ? -0.698 -13.608 -8.543 1.00 96.81 124 ALA A O 1
ATOM 950 N N . ALA A 1 125 ? -2.519 -12.289 -8.498 1.00 96.62 125 ALA A N 1
ATOM 951 C CA . ALA A 1 125 ? -2.683 -12.190 -9.946 1.00 96.62 125 ALA A CA 1
ATOM 952 C C . ALA A 1 125 ? -1.643 -11.270 -10.611 1.00 96.62 125 ALA A C 1
ATOM 954 O O . ALA A 1 125 ? -1.513 -11.267 -11.841 1.00 96.62 125 ALA A O 1
ATOM 955 N N . ALA A 1 126 ? -0.880 -10.492 -9.833 1.00 95.00 126 ALA A N 1
ATOM 956 C CA . ALA A 1 126 ? 0.228 -9.716 -10.371 1.00 95.00 126 ALA A CA 1
ATOM 957 C C . ALA A 1 126 ? 1.309 -10.662 -10.943 1.00 95.00 126 ALA A C 1
ATOM 959 O O . ALA A 1 126 ? 1.750 -11.580 -10.251 1.00 95.00 126 ALA A O 1
ATOM 960 N N . PRO A 1 127 ? 1.818 -10.426 -12.170 1.00 93.75 127 PRO A N 1
ATOM 961 C CA . PRO A 1 127 ? 2.880 -11.238 -12.777 1.00 93.75 127 PRO A CA 1
ATOM 962 C C . PRO A 1 127 ? 4.141 -11.384 -11.923 1.00 93.75 127 PRO A C 1
ATOM 964 O O . PRO A 1 127 ? 4.918 -12.322 -12.105 1.00 93.75 127 PRO A O 1
ATOM 967 N N . PHE A 1 128 ? 4.369 -10.436 -11.019 1.00 92.50 128 PHE A N 1
ATOM 968 C CA . PHE A 1 128 ? 5.442 -10.501 -10.052 1.00 92.50 128 PHE A CA 1
ATOM 969 C C . PHE A 1 128 ? 4.975 -9.944 -8.708 1.00 92.50 128 PHE A C 1
ATOM 971 O O . PHE A 1 128 ? 4.438 -8.839 -8.640 1.00 92.50 128 PHE A O 1
ATOM 978 N N . GLY A 1 129 ? 5.266 -10.676 -7.638 1.00 93.38 129 GLY A N 1
ATOM 979 C CA . GLY A 1 129 ? 5.067 -10.259 -6.257 1.00 93.38 129 GLY A CA 1
ATOM 980 C C . GLY A 1 129 ? 6.100 -10.930 -5.362 1.00 93.38 129 GLY A C 1
ATOM 981 O O . GLY A 1 129 ? 6.348 -12.128 -5.493 1.00 93.38 129 GLY A O 1
ATOM 982 N N . THR A 1 130 ? 6.736 -10.175 -4.471 1.00 94.50 130 THR A N 1
ATOM 983 C CA . THR A 1 130 ? 7.675 -10.740 -3.493 1.00 94.50 130 THR A CA 1
ATOM 984 C C . THR A 1 130 ? 7.741 -9.888 -2.233 1.00 94.50 130 THR A C 1
ATOM 986 O O . THR A 1 130 ? 7.481 -8.680 -2.255 1.00 94.50 130 THR A O 1
ATOM 989 N N . ARG A 1 131 ? 8.161 -10.523 -1.138 1.00 95.56 131 ARG A N 1
ATOM 990 C CA . ARG A 1 131 ? 8.588 -9.830 0.076 1.00 95.56 131 ARG A CA 1
ATOM 991 C C . ARG A 1 131 ? 9.865 -9.033 -0.148 1.00 95.56 131 ARG A C 1
ATOM 993 O O . ARG A 1 131 ? 10.729 -9.442 -0.931 1.00 95.56 131 ARG A O 1
ATOM 1000 N N . ASN A 1 132 ? 10.005 -7.945 0.603 1.00 94.12 132 ASN A N 1
ATOM 1001 C CA . ASN A 1 132 ? 11.170 -7.066 0.621 1.00 94.12 132 ASN A CA 1
ATOM 1002 C C . ASN A 1 132 ? 12.312 -7.595 1.512 1.00 94.12 132 ASN A C 1
ATOM 1004 O O . ASN A 1 132 ? 13.165 -6.837 1.971 1.00 94.12 132 ASN A O 1
ATOM 1008 N N . ASP A 1 133 ? 12.327 -8.901 1.760 1.00 94.94 133 ASP A N 1
ATOM 1009 C CA . ASP A 1 133 ? 13.405 -9.646 2.405 1.00 94.94 133 ASP A CA 1
ATOM 1010 C C . ASP A 1 133 ? 13.877 -10.848 1.568 1.00 94.94 133 ASP A C 1
ATOM 1012 O O . ASP A 1 133 ? 14.794 -11.560 1.975 1.00 94.94 133 ASP A O 1
ATOM 1016 N N . ASN A 1 134 ? 13.280 -11.079 0.390 1.00 94.31 134 ASN A N 1
ATOM 1017 C CA . ASN A 1 134 ? 13.597 -12.236 -0.433 1.00 94.31 134 ASN A CA 1
ATOM 1018 C C . ASN A 1 134 ? 14.985 -12.073 -1.084 1.00 94.31 134 ASN A C 1
ATOM 1020 O O . ASN A 1 134 ? 15.129 -11.263 -2.007 1.00 94.31 134 ASN A O 1
ATOM 1024 N N . PRO A 1 135 ? 15.996 -12.875 -0.694 1.00 92.25 135 PRO A N 1
ATOM 1025 C CA . PRO A 1 135 ? 17.375 -12.688 -1.144 1.00 92.25 135 PRO A CA 1
ATOM 1026 C C . PRO A 1 135 ? 17.572 -12.982 -2.636 1.00 92.25 135 PRO A C 1
ATOM 1028 O O . PRO A 1 135 ? 18.591 -12.596 -3.204 1.00 92.25 135 PRO A O 1
ATOM 1031 N N . GLN A 1 136 ? 16.614 -13.649 -3.290 1.00 93.19 136 GLN A N 1
ATOM 1032 C CA . GLN A 1 136 ? 16.659 -13.882 -4.732 1.00 93.19 136 GLN A CA 1
ATOM 1033 C C . GLN A 1 136 ? 16.433 -12.593 -5.537 1.00 93.19 136 GLN A C 1
ATOM 1035 O O . GLN A 1 136 ? 16.963 -12.459 -6.639 1.00 93.19 136 GLN A O 1
ATOM 1040 N N . TYR A 1 137 ? 15.648 -11.655 -5.000 1.00 89.12 137 TYR A N 1
ATOM 1041 C CA . TYR A 1 137 ? 15.194 -10.464 -5.726 1.00 89.12 137 TYR A CA 1
ATOM 1042 C C . TYR A 1 137 ? 15.587 -9.149 -5.048 1.00 89.12 137 TYR A C 1
ATOM 1044 O O . TYR A 1 137 ? 15.566 -8.099 -5.689 1.00 89.12 137 TYR A O 1
ATOM 1052 N N . VAL A 1 138 ? 15.946 -9.184 -3.763 1.00 88.44 138 VAL A N 1
ATOM 1053 C CA . VAL A 1 138 ? 16.144 -7.996 -2.932 1.00 88.44 138 VAL A CA 1
ATOM 1054 C C . VAL A 1 138 ? 17.563 -7.980 -2.383 1.00 88.44 138 VAL A C 1
ATOM 1056 O O . VAL A 1 138 ? 17.918 -8.721 -1.473 1.00 88.44 138 VAL A O 1
ATOM 1059 N N . VAL A 1 139 ? 18.383 -7.088 -2.936 1.00 86.56 139 VAL A N 1
ATOM 1060 C CA . VAL A 1 139 ? 19.790 -6.922 -2.529 1.00 86.56 139 VAL A CA 1
ATOM 1061 C C . VAL A 1 139 ? 19.909 -6.198 -1.183 1.00 86.56 139 VAL A C 1
ATOM 1063 O O . VAL A 1 139 ? 20.847 -6.438 -0.428 1.00 86.56 139 VAL A O 1
ATOM 1066 N N . LEU A 1 140 ? 18.973 -5.293 -0.884 1.00 87.06 140 LEU A N 1
ATOM 1067 C CA . LEU A 1 140 ? 18.972 -4.463 0.322 1.00 87.06 140 LEU A CA 1
ATOM 1068 C C . LEU A 1 140 ? 17.616 -4.602 1.029 1.00 87.06 140 LEU A C 1
ATOM 1070 O O . LEU A 1 140 ? 16.713 -3.814 0.739 1.00 87.06 140 LEU A O 1
ATOM 1074 N N . PRO A 1 141 ? 17.456 -5.609 1.906 1.00 92.88 141 PRO A N 1
ATOM 1075 C CA . PRO A 1 141 ? 16.189 -5.858 2.574 1.00 92.88 141 PRO A CA 1
ATOM 1076 C 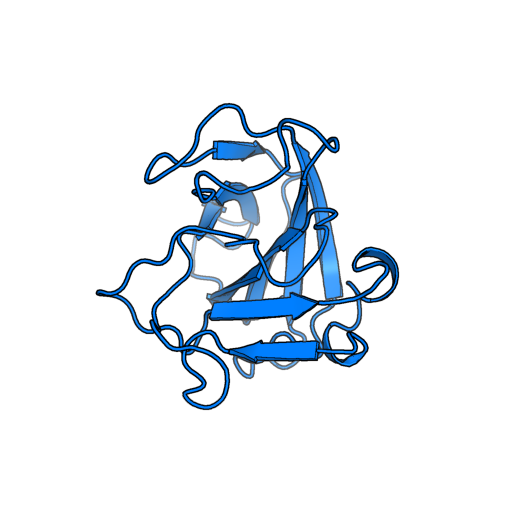C . PRO A 1 141 ? 15.889 -4.796 3.635 1.00 92.88 141 PRO A C 1
ATOM 1078 O O . PRO A 1 141 ? 16.795 -4.118 4.132 1.00 92.88 141 PRO A O 1
ATOM 1081 N N . GLY A 1 142 ? 14.611 -4.681 3.980 1.00 94.12 142 GLY A N 1
ATOM 1082 C CA . GLY A 1 142 ? 14.123 -3.834 5.065 1.00 94.12 142 GLY A CA 1
ATOM 1083 C C . GLY A 1 142 ? 12.638 -3.515 4.924 1.00 94.12 142 GLY A C 1
ATOM 1084 O O . GLY A 1 142 ? 12.011 -3.884 3.926 1.00 94.12 142 GLY A O 1
ATOM 1085 N N . ALA A 1 143 ? 12.067 -2.810 5.893 1.00 95.50 143 ALA A N 1
ATOM 1086 C CA . ALA A 1 143 ? 10.677 -2.387 5.803 1.00 95.50 143 ALA A CA 1
ATOM 1087 C C . ALA A 1 143 ? 10.520 -1.192 4.857 1.00 95.50 143 ALA A C 1
ATOM 1089 O O . ALA A 1 143 ? 11.334 -0.269 4.885 1.00 95.50 143 ALA A O 1
ATOM 1090 N N . PHE A 1 144 ? 9.457 -1.130 4.053 1.00 94.81 144 PHE A N 1
ATOM 1091 C CA . PHE A 1 144 ? 9.140 0.132 3.378 1.00 94.81 144 PHE A CA 1
ATOM 1092 C C . PHE A 1 144 ? 8.742 1.192 4.411 1.00 94.81 144 PHE A C 1
ATOM 1094 O O . PHE A 1 144 ? 8.079 0.901 5.404 1.00 94.81 144 PHE A O 1
ATOM 1101 N N . MET A 1 145 ? 9.106 2.447 4.169 1.00 95.25 145 MET A N 1
ATOM 1102 C CA . MET A 1 145 ? 8.676 3.581 4.985 1.00 95.25 145 MET A CA 1
ATOM 1103 C C . MET A 1 145 ? 7.226 3.945 4.650 1.00 95.25 145 MET A C 1
ATOM 1105 O O . MET A 1 145 ? 6.943 4.935 3.975 1.00 95.25 145 MET A O 1
ATOM 1109 N N . VAL A 1 146 ? 6.307 3.106 5.118 1.00 96.38 146 VAL A N 1
ATOM 1110 C CA . VAL A 1 146 ? 4.854 3.263 5.018 1.00 96.38 146 VAL A CA 1
ATOM 1111 C C . VAL A 1 146 ? 4.289 3.339 6.432 1.00 96.38 146 VAL A C 1
ATOM 1113 O O . VAL A 1 146 ? 4.810 2.715 7.361 1.00 96.38 146 VAL A O 1
ATOM 1116 N N . ARG A 1 147 ? 3.245 4.141 6.620 1.00 96.81 147 ARG A N 1
ATOM 1117 C CA . ARG A 1 147 ? 2.487 4.244 7.867 1.00 96.81 147 ARG A CA 1
ATOM 1118 C C . ARG A 1 147 ? 1.000 4.322 7.552 1.00 96.81 147 ARG A C 1
ATOM 1120 O O . ARG A 1 147 ? 0.604 4.962 6.580 1.00 96.81 147 ARG A O 1
ATOM 1127 N N . ALA A 1 148 ? 0.198 3.740 8.432 1.00 97.25 148 ALA A N 1
ATOM 1128 C CA . ALA A 1 148 ? -1.227 4.003 8.532 1.00 97.25 148 ALA A CA 1
ATOM 1129 C C . ALA A 1 148 ? -1.512 4.632 9.894 1.00 97.25 148 ALA A C 1
ATOM 1131 O O . ALA A 1 148 ? -0.960 4.208 10.909 1.00 97.25 148 ALA A O 1
ATOM 1132 N N . THR A 1 149 ? -2.344 5.667 9.906 1.00 97.31 149 THR A N 1
ATOM 1133 C CA . THR A 1 149 ? -2.834 6.287 11.139 1.00 97.31 149 THR A CA 1
ATOM 1134 C C . THR A 1 149 ? -4.298 5.931 11.300 1.00 97.31 149 THR A C 1
ATOM 1136 O O . THR A 1 149 ? -5.098 6.180 10.392 1.00 97.31 149 THR A O 1
ATOM 1139 N N . GLY A 1 150 ? -4.633 5.360 12.454 1.00 94.62 150 GLY A N 1
ATOM 1140 C CA . GLY A 1 150 ? -6.000 5.017 12.807 1.00 94.62 150 GLY A CA 1
ATOM 1141 C C . GLY A 1 150 ? -6.454 5.634 14.121 1.00 94.62 150 GLY A C 1
ATOM 1142 O O . GLY A 1 150 ? -5.652 6.159 14.894 1.00 94.62 150 GLY A O 1
ATOM 1143 N N . THR A 1 151 ? -7.760 5.574 14.344 1.00 94.25 151 THR A N 1
ATOM 1144 C CA . THR A 1 151 ? -8.434 5.951 15.588 1.00 94.25 151 THR A CA 1
ATOM 1145 C C . THR A 1 151 ? -9.328 4.808 16.053 1.00 94.25 151 THR A C 1
ATOM 1147 O O . THR A 1 151 ? -9.649 3.911 15.271 1.00 94.25 151 THR A O 1
ATOM 1150 N N . SER A 1 152 ? -9.768 4.858 17.309 1.00 89.69 152 SER A N 1
ATOM 1151 C CA . SER A 1 152 ? -10.706 3.878 17.854 1.00 89.69 152 SER A CA 1
ATOM 1152 C C . SER A 1 152 ? -12.019 3.872 17.078 1.00 89.69 152 SER A C 1
ATOM 1154 O O . SER A 1 152 ? -12.526 4.937 16.705 1.00 89.69 152 SER A O 1
ATOM 1156 N N . ALA A 1 153 ? -12.592 2.684 16.894 1.00 78.81 153 ALA A N 1
ATOM 1157 C CA . ALA A 1 153 ? -13.990 2.56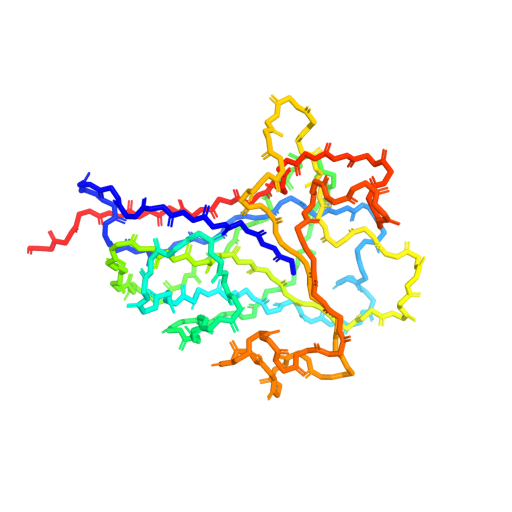7 16.499 1.00 78.81 153 ALA A CA 1
ATOM 1158 C C . ALA A 1 153 ? -14.914 3.224 17.558 1.00 78.81 153 ALA A C 1
ATOM 1160 O O . ALA A 1 153 ? -14.558 3.217 18.743 1.00 78.81 153 ALA A O 1
ATOM 1161 N N . PRO A 1 154 ? -16.045 3.834 17.152 1.00 71.25 154 PRO A N 1
ATOM 1162 C CA . PRO A 1 154 ? -17.036 4.393 18.076 1.00 71.25 154 PRO A CA 1
ATOM 1163 C C . PRO A 1 154 ? -17.705 3.345 18.972 1.00 71.25 154 PRO A C 1
ATOM 1165 O O . PRO A 1 154 ? -17.844 2.183 18.526 1.00 71.25 154 PRO A O 1
#

Sequence (154 aa):
MGNYYLAQPGGEIVTKISIAFGPTFPSLANGPVTFWLLQDPDEDFDPRNAYAIASVQGTPNVFNDEFFSVDIPPTWVHGGFFVGASAKLDGGADKPARVDRDTSGDKSWFFYAPDIAATIDDPAAAPFGTRNDNPQYVVLPGAFMVRATGTSAP

pLDDT: mean 89.73, std 11.05, range [52.47, 98.56]

Radius of gyration: 14.28 Å; chains: 1; bounding box: 37×32×37 Å